Protein AF-A0A0H4T8B3-F1 (afdb_monomer)

Sequence (172 aa):
MKQKIRVRLENEVQAIQESSLKERILTRLIDAHPFEVPPAMVDHQVRYLMERNQSRLANQGAASSRSGTSVEQMREEIEPQALRQVKATLLIEKIAALEKIEISDKEIQEKVEEVARSAGEKGATIREIYRREDAREDLRSQMVFDRTLVFLLKHANVKEMAPPIDAKEKKS

Radius of gyration: 19.96 Å; Cα contacts (8 Å, |Δi|>4): 80; chains: 1; bounding box: 49×44×52 Å

Secondary structure (DSSP, 8-state):
-HHHHHHHHHHHHHHHHHHHHHHHHHHHHHHHS-----HHHHHHHHHHHHHHHHHHHHHTT---S-----HHHHHHHHHHHHHHHHHHHHHHHHHHHHTT----HHHHHHHHHHHHHHTGGGHHHHHHHTTSHHHHHHHHHHHHHHHHHHHHHHHS----------------

InterPro domains:
  IPR008880 Trigger factor, C-terminal [PF05698] (1-152)
  IPR027304 Trigger factor/SurA domain superfamily [SSF109998] (1-164)
  IPR037041 Trigger factor, C-terminal domain superfamily [G3DSA:1.10.3120.10] (1-164)

Solvent-accessible surface area (backbone atoms only — not comparable to full-atom values): 10075 Å² total; per-residue (Å²): 109,72,65,63,52,50,53,49,52,53,52,51,53,48,53,52,52,53,52,51,52,53,51,52,51,47,52,51,52,50,71,74,52,82,78,89,74,65,65,71,60,33,53,51,39,31,52,54,52,51,54,52,51,51,52,54,39,60,75,66,73,54,86,67,92,71,63,98,65,50,75,64,56,54,45,64,68,38,40,66,58,20,44,52,49,52,53,46,50,56,52,44,53,53,49,22,62,74,71,66,56,77,71,54,73,65,59,50,51,52,49,52,53,52,52,16,62,75,48,52,91,51,18,64,59,48,49,57,56,55,69,40,66,68,53,42,51,54,51,42,52,51,50,33,48,53,49,40,53,53,52,47,61,74,70,44,88,74,78,84,69,77,78,83,72,80,86,79,82,88,88,130

Organism: NCBI:txid1665182

Foldseek 3Di:
DVVVVVVVVVVVVVVVVLVVLLVVVLVVLCVVDPDDDPVVQLVVLLVVVVVVVVVVCVVVVDPPPDDPQDPVNSSVVCSVVSRSVVSSLVSLVVQCVVVVQFDDPVNLVVVLQVVLVVVPPCSVVSVVQCVDPVSSVVVRSVVSSVVSSVVCSVVDPDPDDDPPPPPPPDDD

Nearest PDB structures (foldseek):
  2nsa-assembly1_A  TM=7.396E-01  e=8.237E-05  Thermotoga maritima
  5owj-assembly1_B  TM=6.748E-01  e=4.202E-04  Escherichia coli
  3gu0-assembly1_A  TM=6.567E-01  e=1.618E-03  Thermotoga maritima
  6d6s-assembly1_B  TM=6.562E-01  e=3.981E-02  Escherichia coli K-12
  3ok8-assembly1_B  TM=1.727E-01  e=6.614E+00  Mus musculus

pLDDT: mean 83.83, std 16.8, range [35.22, 97.31]

Mean predicted aligned error: 9.19 Å

Structure (mmCIF, N/CA/C/O backbone):
data_AF-A0A0H4T8B3-F1
#
_entry.id   AF-A0A0H4T8B3-F1
#
loop_
_atom_site.group_PDB
_atom_site.id
_atom_site.type_symbol
_atom_site.label_atom_id
_atom_site.label_alt_id
_atom_site.label_comp_id
_atom_site.label_asym_id
_atom_site.label_entity_id
_atom_site.label_seq_id
_atom_site.pdbx_PDB_ins_code
_atom_site.Cartn_x
_atom_site.Cartn_y
_atom_site.Cartn_z
_atom_site.occupancy
_atom_site.B_iso_or_equiv
_atom_site.auth_seq_id
_atom_site.auth_comp_id
_atom_site.auth_asym_id
_atom_site.auth_atom_id
_atom_site.pdbx_PDB_model_num
ATOM 1 N N . MET A 1 1 ? 0.874 2.717 34.949 1.00 63.44 1 MET A N 1
ATOM 2 C CA . MET A 1 1 ? 1.950 2.760 33.925 1.00 63.44 1 MET A CA 1
ATOM 3 C C . MET A 1 1 ? 2.307 1.381 33.367 1.00 63.44 1 MET A C 1
ATOM 5 O O . MET A 1 1 ? 2.224 1.234 32.158 1.00 63.44 1 MET A O 1
ATOM 9 N N . LYS A 1 2 ? 2.605 0.359 34.190 1.00 71.19 2 LYS A N 1
ATOM 10 C CA . LYS A 1 2 ? 2.954 -1.004 33.716 1.00 71.19 2 LYS A CA 1
ATOM 11 C C . LYS A 1 2 ? 1.934 -1.632 32.747 1.00 71.19 2 LYS A C 1
ATOM 13 O O . LYS A 1 2 ? 2.329 -2.191 31.736 1.00 71.19 2 LYS A O 1
ATOM 18 N N . GLN A 1 3 ? 0.634 -1.461 32.998 1.00 79.06 3 GLN A N 1
ATOM 19 C CA . GLN A 1 3 ? -0.427 -1.975 32.118 1.00 79.06 3 GLN A CA 1
ATOM 20 C C . GLN A 1 3 ? -0.474 -1.270 30.749 1.00 79.06 3 GLN A C 1
ATOM 22 O O . GLN A 1 3 ? -0.635 -1.930 29.734 1.00 79.06 3 GLN A O 1
ATOM 27 N N . LYS A 1 4 ? -0.254 0.055 30.697 1.00 77.12 4 LYS A N 1
ATOM 28 C CA . LYS A 1 4 ? -0.184 0.809 29.428 1.00 77.12 4 LYS A CA 1
ATOM 29 C C . LYS A 1 4 ? 1.039 0.418 28.592 1.00 77.12 4 LYS A C 1
ATOM 31 O O . LYS A 1 4 ? 0.947 0.375 27.373 1.00 77.12 4 LYS A O 1
ATOM 36 N N . ILE A 1 5 ? 2.168 0.143 29.248 1.00 80.75 5 ILE A N 1
ATOM 37 C CA . ILE A 1 5 ? 3.394 -0.326 28.587 1.00 80.75 5 ILE A CA 1
ATOM 38 C C . ILE A 1 5 ? 3.175 -1.734 28.031 1.00 80.75 5 ILE A C 1
ATOM 40 O O . ILE A 1 5 ? 3.450 -1.968 26.863 1.00 80.75 5 I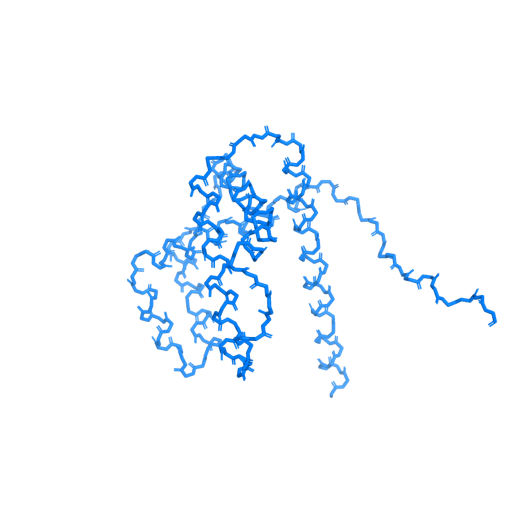LE A O 1
ATOM 44 N N . ARG A 1 6 ? 2.598 -2.637 28.831 1.00 82.00 6 ARG A N 1
ATOM 45 C CA . ARG A 1 6 ? 2.277 -4.001 28.401 1.00 82.00 6 ARG A CA 1
ATOM 46 C C . ARG A 1 6 ? 1.365 -4.028 27.171 1.00 82.00 6 ARG A C 1
ATOM 48 O O . ARG A 1 6 ? 1.721 -4.665 26.193 1.00 82.00 6 ARG A O 1
ATOM 55 N N . VAL A 1 7 ? 0.263 -3.277 27.192 1.00 85.94 7 VAL A N 1
ATOM 56 C CA . VAL A 1 7 ? -0.666 -3.197 26.049 1.00 85.94 7 VAL A CA 1
ATOM 57 C C . VAL A 1 7 ? 0.017 -2.623 24.802 1.00 85.94 7 VAL A C 1
ATOM 59 O O . VAL A 1 7 ? -0.223 -3.097 23.699 1.00 85.94 7 VAL A O 1
ATOM 62 N N . ARG A 1 8 ? 0.901 -1.626 24.952 1.00 83.00 8 ARG A N 1
ATOM 63 C CA . ARG A 1 8 ? 1.682 -1.101 23.820 1.00 83.00 8 ARG A CA 1
ATOM 64 C C . ARG A 1 8 ? 2.601 -2.159 23.210 1.00 83.00 8 ARG A C 1
ATOM 66 O O . ARG A 1 8 ? 2.576 -2.325 21.999 1.00 83.00 8 ARG A O 1
ATOM 73 N N . LEU A 1 9 ? 3.357 -2.877 24.041 1.00 79.56 9 LEU A N 1
ATOM 74 C CA . LEU A 1 9 ? 4.234 -3.958 23.584 1.00 79.56 9 LEU A CA 1
ATOM 75 C C . LEU A 1 9 ? 3.445 -5.094 22.921 1.00 79.56 9 LEU A C 1
ATOM 77 O O . LEU A 1 9 ? 3.861 -5.591 21.882 1.00 79.56 9 LEU A O 1
ATOM 81 N N . GLU A 1 10 ? 2.302 -5.486 23.485 1.00 82.25 10 GLU A N 1
ATOM 82 C CA . GLU A 1 10 ? 1.430 -6.512 22.896 1.00 82.25 10 GLU A CA 1
ATOM 83 C C . GLU A 1 10 ? 0.942 -6.091 21.497 1.00 82.25 10 GLU A C 1
ATOM 85 O O . GLU A 1 10 ? 1.048 -6.875 20.555 1.00 82.25 10 GLU A O 1
ATOM 90 N N . ASN A 1 11 ? 0.515 -4.835 21.330 1.00 84.12 11 ASN A N 1
ATOM 91 C CA . ASN A 1 11 ? 0.094 -4.301 20.031 1.00 84.12 11 ASN A CA 1
ATOM 92 C C . ASN A 1 11 ? 1.249 -4.211 19.019 1.00 84.12 11 ASN A C 1
ATOM 94 O O . ASN A 1 11 ? 1.055 -4.496 17.840 1.00 84.12 11 ASN A O 1
ATOM 98 N N . GLU A 1 12 ? 2.450 -3.819 19.456 1.00 80.25 12 GLU A N 1
ATOM 99 C CA . GLU A 1 12 ? 3.636 -3.774 18.590 1.00 80.25 12 GLU A CA 1
ATOM 100 C C . GLU A 1 12 ? 4.016 -5.172 18.095 1.00 80.25 12 GLU A C 1
ATOM 102 O O . GLU A 1 12 ? 4.244 -5.366 16.900 1.00 80.25 12 GLU A O 1
ATOM 107 N N . VAL A 1 13 ? 4.024 -6.163 18.991 1.00 82.94 13 VAL A N 1
ATOM 108 C CA . VAL A 1 13 ? 4.311 -7.557 18.634 1.00 82.94 13 VAL A CA 1
ATOM 109 C C . VAL A 1 13 ? 3.271 -8.090 17.649 1.00 82.94 13 VAL A C 1
ATOM 111 O O . VAL A 1 13 ? 3.648 -8.705 16.651 1.00 82.94 13 VAL A O 1
ATOM 114 N N . GLN A 1 14 ? 1.983 -7.819 17.876 1.00 82.06 14 GLN A N 1
ATOM 115 C CA . GLN A 1 14 ? 0.920 -8.210 16.946 1.00 82.06 14 GLN A CA 1
ATOM 116 C C . GLN A 1 14 ? 1.096 -7.562 15.569 1.00 82.06 14 GLN A C 1
ATOM 118 O O . GLN A 1 14 ? 1.062 -8.262 14.560 1.00 82.06 14 GLN A O 1
ATOM 123 N N . ALA A 1 15 ? 1.374 -6.258 15.509 1.00 82.00 15 ALA A N 1
ATOM 124 C CA . ALA A 1 15 ? 1.587 -5.560 14.243 1.00 82.00 15 ALA A CA 1
ATOM 125 C C . ALA A 1 15 ? 2.782 -6.127 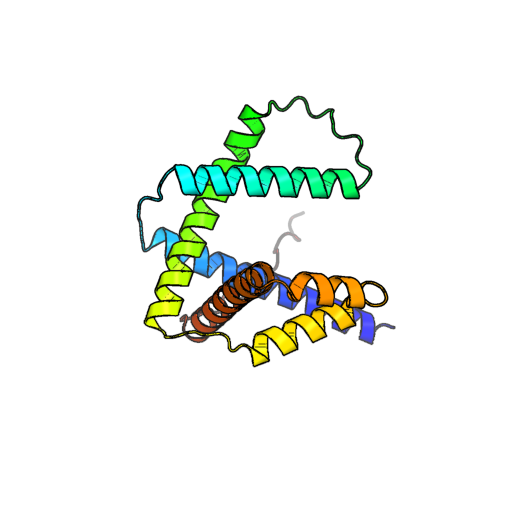13.452 1.00 82.00 15 ALA A C 1
ATOM 127 O O . ALA A 1 15 ? 2.715 -6.273 12.229 1.00 82.00 15 ALA A O 1
ATOM 128 N N . ILE A 1 16 ? 3.869 -6.490 14.143 1.00 82.00 16 ILE A N 1
ATOM 129 C CA . ILE A 1 16 ? 5.039 -7.131 13.526 1.00 82.00 16 ILE A CA 1
ATOM 130 C C . ILE A 1 16 ? 4.669 -8.509 12.968 1.00 82.00 16 ILE A C 1
ATOM 132 O O . ILE A 1 16 ? 5.031 -8.833 11.834 1.00 82.00 16 ILE A O 1
ATOM 136 N N . GLN A 1 17 ? 3.935 -9.314 13.740 1.00 83.31 17 GLN A N 1
ATOM 137 C CA . GLN A 1 17 ? 3.492 -10.642 13.313 1.00 83.31 17 GLN A CA 1
ATOM 138 C C . GLN A 1 17 ? 2.565 -10.562 12.098 1.00 83.31 17 GLN A C 1
ATOM 140 O O . GLN A 1 17 ? 2.790 -11.266 11.114 1.00 83.31 17 GLN A O 1
ATOM 145 N N . GLU A 1 18 ? 1.574 -9.671 12.121 1.00 83.75 18 GLU A N 1
ATOM 146 C CA . GLU A 1 18 ? 0.664 -9.454 10.995 1.00 83.75 18 GLU A CA 1
ATOM 147 C C . GLU A 1 18 ? 1.413 -9.013 9.737 1.00 83.75 18 GLU A C 1
ATOM 149 O O . GLU A 1 18 ? 1.182 -9.559 8.658 1.00 83.75 18 GLU A O 1
ATOM 154 N N . SER A 1 19 ? 2.343 -8.065 9.867 1.00 85.62 19 SER A N 1
ATOM 155 C CA . SER A 1 19 ? 3.175 -7.604 8.751 1.00 85.62 19 SER A CA 1
ATOM 156 C C . SER A 1 19 ? 4.010 -8.744 8.160 1.00 85.62 19 SER A C 1
ATOM 158 O O . SER A 1 19 ? 4.023 -8.950 6.945 1.00 85.62 19 SER A O 1
ATOM 160 N N . SER A 1 20 ? 4.637 -9.557 9.016 1.00 87.25 20 SER A N 1
ATOM 161 C CA . SER A 1 20 ? 5.412 -10.724 8.588 1.00 87.25 20 SER A CA 1
ATOM 162 C C . SER A 1 20 ? 4.548 -11.763 7.866 1.00 87.25 20 SER A C 1
ATOM 164 O O . SER A 1 20 ? 4.954 -12.304 6.836 1.00 87.25 20 SER A O 1
ATOM 166 N N . LEU A 1 21 ? 3.337 -12.030 8.363 1.00 86.25 21 LEU A N 1
ATOM 167 C CA . LEU A 1 21 ? 2.405 -12.959 7.725 1.00 86.25 21 LEU A CA 1
ATOM 168 C C . LEU A 1 21 ? 1.937 -12.452 6.357 1.00 86.25 21 LEU A C 1
ATOM 170 O O . LEU A 1 21 ? 1.958 -13.221 5.393 1.00 86.25 21 LEU A O 1
ATOM 174 N N . LYS A 1 22 ? 1.579 -11.165 6.250 1.00 85.81 22 LYS A N 1
ATOM 175 C CA . LYS A 1 22 ? 1.221 -10.528 4.972 1.00 85.81 22 LYS A CA 1
ATOM 176 C C . LYS A 1 22 ? 2.354 -10.665 3.960 1.00 85.81 22 LYS A C 1
ATOM 178 O O . LYS A 1 22 ? 2.127 -11.112 2.838 1.00 85.81 22 LYS A O 1
ATOM 183 N N . GLU A 1 23 ? 3.580 -10.361 4.375 1.00 88.31 23 GLU A N 1
ATOM 184 C CA . GLU A 1 23 ? 4.751 -10.446 3.504 1.00 88.31 23 GLU A CA 1
ATOM 185 C C . GLU A 1 23 ? 5.023 -11.882 3.034 1.00 88.31 23 GLU A C 1
ATOM 187 O O . GLU A 1 23 ? 5.312 -12.114 1.858 1.00 88.31 23 GLU A O 1
ATOM 192 N N . ARG A 1 24 ? 4.863 -12.874 3.920 1.00 89.38 24 ARG A N 1
ATOM 193 C CA . ARG A 1 24 ? 4.999 -14.295 3.565 1.00 89.38 24 ARG A CA 1
ATOM 194 C C . ARG A 1 24 ? 3.960 -14.735 2.539 1.00 89.38 24 ARG A C 1
ATOM 196 O O . ARG A 1 24 ? 4.313 -15.486 1.631 1.00 89.38 24 ARG A O 1
ATOM 203 N N . ILE A 1 25 ? 2.709 -14.290 2.668 1.00 88.50 25 ILE A N 1
ATOM 204 C CA . ILE A 1 25 ? 1.661 -14.590 1.683 1.00 88.50 25 ILE A CA 1
ATOM 205 C C . ILE A 1 25 ? 2.009 -13.979 0.333 1.00 88.50 25 ILE A C 1
ATOM 207 O O . ILE A 1 25 ? 1.970 -14.690 -0.668 1.00 88.50 25 ILE A O 1
ATOM 211 N N . LEU A 1 26 ? 2.408 -12.707 0.303 1.00 89.81 26 LEU A N 1
ATOM 212 C CA . LEU A 1 26 ? 2.797 -12.038 -0.938 1.00 89.81 26 LEU A CA 1
ATOM 213 C C . LEU A 1 26 ? 3.946 -12.762 -1.639 1.00 89.81 26 LEU A C 1
ATOM 215 O O . LEU A 1 26 ? 3.843 -13.050 -2.827 1.00 89.81 26 LEU A O 1
ATOM 219 N N . THR A 1 27 ? 5.001 -13.126 -0.905 1.00 90.69 27 THR A N 1
ATOM 220 C CA . THR A 1 27 ? 6.114 -13.902 -1.469 1.00 90.69 27 THR A CA 1
ATOM 221 C C . THR A 1 27 ? 5.624 -15.221 -2.060 1.00 90.69 27 THR A C 1
ATOM 223 O O . THR A 1 27 ? 5.915 -15.519 -3.211 1.00 90.69 27 THR A O 1
ATOM 226 N N . ARG A 1 28 ? 4.806 -15.983 -1.322 1.00 90.38 28 ARG A N 1
ATOM 227 C CA . ARG A 1 28 ? 4.272 -17.260 -1.817 1.00 90.38 28 ARG A CA 1
ATOM 228 C C . ARG A 1 28 ? 3.403 -17.099 -3.060 1.00 90.38 28 ARG A C 1
ATOM 230 O O . ARG A 1 28 ? 3.482 -17.942 -3.946 1.00 90.38 28 ARG A O 1
ATOM 237 N N . LEU A 1 29 ? 2.592 -16.046 -3.130 1.00 89.44 29 LEU A N 1
ATOM 238 C CA . LEU A 1 29 ? 1.758 -15.764 -4.297 1.00 89.44 29 LEU A CA 1
ATOM 239 C C . LEU A 1 29 ? 2.603 -15.426 -5.524 1.00 89.44 29 LEU A C 1
ATOM 241 O O . LEU A 1 29 ? 2.332 -15.968 -6.593 1.00 89.44 29 LEU A O 1
ATOM 245 N N . ILE A 1 30 ? 3.625 -14.583 -5.357 1.00 92.06 30 ILE A N 1
ATOM 246 C CA . ILE A 1 30 ? 4.545 -14.190 -6.432 1.00 92.06 30 ILE A CA 1
ATOM 247 C C . ILE A 1 30 ? 5.345 -15.398 -6.932 1.00 92.06 30 ILE A C 1
ATOM 249 O O . ILE A 1 30 ? 5.447 -15.598 -8.138 1.00 92.06 30 ILE A O 1
ATOM 253 N N . ASP A 1 31 ? 5.867 -16.225 -6.024 1.00 91.88 31 ASP A N 1
ATOM 254 C CA . ASP A 1 31 ? 6.659 -17.408 -6.381 1.00 91.88 31 ASP A CA 1
ATOM 255 C C . ASP A 1 31 ? 5.813 -18.477 -7.089 1.00 91.88 31 ASP A C 1
ATOM 257 O O . ASP A 1 31 ? 6.287 -19.149 -8.004 1.00 91.88 31 ASP A O 1
ATOM 261 N N . ALA A 1 32 ? 4.553 -18.645 -6.672 1.00 90.44 32 ALA A N 1
ATOM 262 C CA . ALA A 1 32 ? 3.640 -19.623 -7.260 1.00 90.44 32 ALA A CA 1
ATOM 263 C C . ALA A 1 32 ? 3.094 -19.198 -8.634 1.00 90.44 32 ALA A C 1
ATOM 265 O O . ALA A 1 32 ? 2.674 -20.055 -9.410 1.00 90.44 32 ALA A O 1
ATOM 266 N N . HIS A 1 33 ? 3.098 -17.897 -8.938 1.00 89.75 33 HIS A N 1
ATOM 267 C CA . HIS A 1 33 ? 2.552 -17.342 -10.175 1.00 89.75 33 HIS A CA 1
ATOM 268 C C . HIS A 1 33 ? 3.615 -16.492 -10.876 1.00 89.75 33 HIS A C 1
ATOM 270 O O . HIS A 1 33 ? 3.614 -15.268 -10.742 1.00 89.75 33 HIS A O 1
ATOM 276 N N . PRO A 1 34 ? 4.540 -17.106 -11.631 1.00 89.12 34 PRO A N 1
ATOM 277 C CA . PRO A 1 34 ? 5.498 -16.353 -12.421 1.00 89.12 34 PRO A CA 1
ATOM 278 C C . PRO A 1 34 ? 4.795 -15.683 -13.608 1.00 89.12 34 PRO A C 1
ATOM 280 O O . PRO A 1 34 ? 4.176 -16.341 -14.440 1.00 89.12 34 PRO A O 1
ATOM 283 N N . PHE A 1 35 ? 4.919 -14.362 -13.699 1.00 92.25 35 PHE A N 1
ATOM 284 C CA . PHE A 1 35 ? 4.512 -13.574 -14.860 1.00 92.25 35 PHE A CA 1
ATOM 285 C C . PHE A 1 35 ? 5.472 -12.405 -15.075 1.00 92.25 35 PHE A C 1
ATOM 287 O O . PHE A 1 35 ? 6.204 -11.986 -14.163 1.00 92.25 35 PHE A O 1
ATOM 294 N N . GLU A 1 36 ? 5.466 -11.898 -16.301 1.00 91.56 36 GLU A N 1
ATOM 295 C CA . GLU A 1 36 ? 6.235 -10.727 -16.696 1.00 91.56 36 GLU A CA 1
ATOM 296 C C . GLU A 1 36 ? 5.448 -9.450 -16.418 1.00 91.56 36 GLU A C 1
ATOM 298 O O . GLU A 1 36 ? 4.236 -9.378 -16.623 1.00 91.56 36 GLU A O 1
ATOM 303 N N . VAL A 1 37 ? 6.161 -8.436 -15.937 1.00 93.00 37 VAL A N 1
ATOM 304 C CA . VAL A 1 37 ? 5.608 -7.111 -15.661 1.00 93.00 37 VAL A CA 1
ATOM 305 C C . VAL A 1 37 ? 6.163 -6.144 -16.701 1.00 93.00 37 VAL A C 1
ATOM 307 O O . VAL A 1 37 ? 7.374 -6.166 -16.935 1.00 93.00 37 VAL A O 1
ATOM 310 N N . PRO A 1 38 ? 5.332 -5.272 -17.298 1.00 94.25 38 PRO A N 1
ATOM 311 C CA . PRO A 1 38 ? 5.818 -4.255 -18.220 1.00 94.25 38 PRO A CA 1
ATOM 312 C C . PRO A 1 38 ? 6.910 -3.379 -17.574 1.00 94.25 38 PRO A C 1
ATOM 314 O O . PRO A 1 38 ? 6.666 -2.827 -16.495 1.00 94.25 38 PRO A O 1
ATOM 317 N N . PRO A 1 39 ? 8.074 -3.173 -18.225 1.00 92.81 39 PRO A N 1
ATOM 318 C CA . PRO A 1 39 ? 9.173 -2.380 -17.663 1.00 92.81 39 PRO A CA 1
ATOM 319 C C . PRO A 1 39 ? 8.748 -0.972 -17.235 1.00 92.81 39 PRO A C 1
ATOM 321 O O . PRO A 1 39 ? 9.141 -0.500 -16.175 1.00 92.81 39 PRO A O 1
ATOM 324 N N . ALA A 1 40 ? 7.839 -0.347 -17.990 1.00 95.81 40 ALA A N 1
ATOM 325 C CA . ALA A 1 40 ? 7.308 0.977 -17.678 1.00 95.81 40 ALA A CA 1
ATOM 326 C C . ALA A 1 40 ? 6.621 1.058 -16.298 1.00 95.81 40 ALA A C 1
ATOM 328 O O . ALA A 1 40 ? 6.700 2.094 -15.637 1.00 95.81 40 ALA A O 1
ATOM 329 N N . MET A 1 41 ? 5.968 -0.020 -15.843 1.00 94.88 41 MET A N 1
ATOM 330 C CA . MET A 1 41 ? 5.362 -0.061 -14.506 1.00 94.88 41 MET A CA 1
ATOM 331 C C . MET A 1 41 ? 6.427 -0.167 -13.415 1.00 94.88 41 MET A C 1
ATOM 333 O O . MET A 1 41 ? 6.313 0.483 -12.377 1.00 94.88 41 MET A O 1
ATOM 337 N N . VAL A 1 42 ? 7.478 -0.955 -13.660 1.00 95.31 42 VAL A N 1
ATOM 338 C CA . VAL A 1 42 ? 8.616 -1.081 -12.742 1.00 95.31 42 VAL A CA 1
ATOM 339 C C . VAL A 1 42 ? 9.333 0.260 -12.623 1.00 95.31 42 VAL A C 1
ATOM 341 O O . VAL A 1 42 ? 9.528 0.739 -11.513 1.00 95.31 42 VAL A O 1
ATOM 344 N N . ASP A 1 43 ? 9.625 0.920 -13.744 1.00 94.12 43 ASP A N 1
ATOM 345 C CA . ASP A 1 43 ? 10.259 2.242 -13.773 1.00 94.12 43 ASP A CA 1
ATOM 346 C C . ASP A 1 43 ? 9.440 3.298 -13.028 1.00 94.12 43 ASP A C 1
ATOM 348 O O . ASP A 1 43 ? 9.987 4.107 -12.275 1.00 94.12 43 ASP A O 1
ATOM 352 N N . HIS A 1 44 ? 8.117 3.289 -13.210 1.00 94.94 44 HIS A N 1
ATOM 353 C CA . HIS A 1 44 ? 7.230 4.174 -12.466 1.00 94.94 44 HIS A CA 1
ATOM 354 C C . HIS A 1 44 ? 7.325 3.917 -10.957 1.00 94.94 44 HIS A C 1
ATOM 356 O O . HIS A 1 44 ? 7.471 4.860 -10.177 1.00 94.94 44 HIS A O 1
ATOM 362 N N . GLN A 1 45 ? 7.313 2.647 -10.548 1.00 94.81 45 GLN A N 1
ATOM 363 C CA . GLN A 1 45 ? 7.426 2.276 -9.142 1.00 94.81 45 GLN A CA 1
ATOM 364 C C . GLN A 1 45 ? 8.797 2.626 -8.551 1.00 94.81 45 GLN A C 1
ATOM 366 O O . GLN A 1 45 ? 8.873 3.083 -7.411 1.00 94.81 45 GLN A O 1
ATOM 371 N N . VAL A 1 46 ? 9.878 2.465 -9.317 1.00 94.25 46 VAL A N 1
ATOM 372 C CA . VAL A 1 46 ? 11.225 2.871 -8.902 1.00 94.25 46 VAL A CA 1
ATOM 373 C C . VAL A 1 46 ? 11.266 4.371 -8.622 1.00 94.25 46 VAL A C 1
ATOM 375 O O . VAL A 1 46 ? 11.686 4.766 -7.535 1.00 94.25 46 VAL A O 1
ATOM 378 N N . ARG A 1 47 ? 10.761 5.205 -9.544 1.00 92.75 47 ARG A N 1
ATOM 379 C CA . ARG A 1 47 ? 10.693 6.664 -9.343 1.00 92.75 47 ARG A CA 1
ATOM 380 C C . ARG A 1 47 ? 9.913 7.027 -8.082 1.00 92.75 47 ARG A C 1
ATOM 382 O O . ARG A 1 47 ? 10.418 7.776 -7.249 1.00 92.75 47 ARG A O 1
ATOM 389 N N . TYR A 1 48 ? 8.744 6.418 -7.891 1.00 91.81 48 TYR A N 1
ATOM 390 C CA . TYR A 1 48 ? 7.927 6.631 -6.697 1.00 91.81 48 TYR A CA 1
ATOM 391 C C . TYR A 1 48 ? 8.680 6.283 -5.399 1.00 91.81 48 TYR A C 1
ATOM 393 O O . TYR A 1 48 ? 8.663 7.042 -4.426 1.00 91.81 48 TYR A O 1
ATOM 401 N N . LEU A 1 49 ? 9.378 5.144 -5.364 1.00 90.56 49 LEU A N 1
ATOM 402 C CA . LEU A 1 49 ? 10.148 4.725 -4.190 1.00 90.56 49 LEU A CA 1
ATOM 403 C C . LEU A 1 49 ? 11.345 5.645 -3.916 1.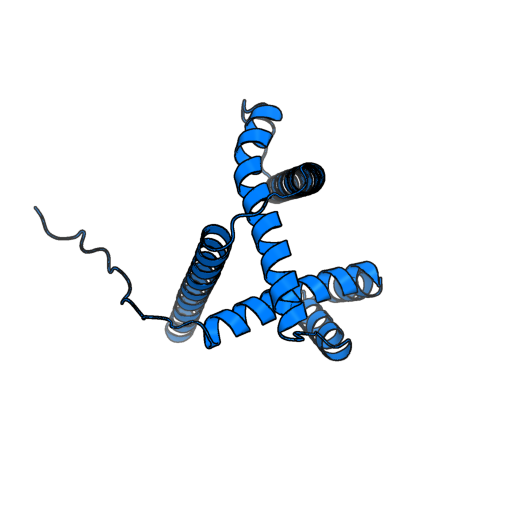00 90.56 49 LEU A C 1
ATOM 405 O O . LEU A 1 49 ? 11.620 5.942 -2.749 1.00 90.56 49 LEU A O 1
ATOM 409 N N . MET A 1 50 ? 12.014 6.132 -4.962 1.00 88.44 50 MET A N 1
ATOM 410 C CA . MET A 1 50 ? 13.103 7.104 -4.848 1.00 88.44 50 MET A CA 1
ATOM 411 C C . MET A 1 50 ? 12.614 8.433 -4.258 1.00 88.44 50 MET A C 1
ATOM 413 O O . MET A 1 50 ? 13.176 8.906 -3.268 1.00 88.44 50 MET A O 1
ATOM 417 N N . GLU A 1 51 ? 11.524 8.995 -4.787 1.00 88.75 51 GLU A N 1
ATOM 418 C CA . GLU A 1 51 ? 10.912 10.235 -4.284 1.00 88.75 51 GLU A CA 1
ATOM 419 C C . GLU A 1 51 ? 10.465 10.099 -2.823 1.00 88.75 51 GLU A C 1
ATOM 421 O O . GLU A 1 51 ? 10.689 10.987 -1.988 1.00 88.75 51 GLU A O 1
ATOM 426 N N . ARG A 1 52 ? 9.879 8.948 -2.471 1.00 86.25 52 ARG A N 1
ATOM 427 C CA . ARG A 1 52 ? 9.473 8.649 -1.095 1.00 86.25 52 ARG A CA 1
ATOM 428 C C . ARG A 1 52 ? 10.673 8.579 -0.152 1.00 86.25 52 ARG A C 1
ATOM 430 O O . ARG A 1 52 ? 10.597 9.092 0.967 1.00 86.25 52 ARG A O 1
ATOM 437 N N . ASN A 1 53 ? 11.767 7.951 -0.577 1.00 83.25 53 ASN A N 1
ATOM 438 C CA . ASN A 1 53 ? 12.995 7.878 0.212 1.00 83.25 53 ASN A CA 1
ATOM 439 C C . ASN A 1 53 ? 13.607 9.270 0.408 1.00 83.25 53 ASN A C 1
ATOM 441 O O . ASN A 1 53 ? 13.936 9.634 1.538 1.00 83.25 53 ASN A O 1
ATOM 445 N N . GLN A 1 54 ? 13.660 10.086 -0.645 1.00 81.94 54 GLN A N 1
ATOM 446 C CA . GLN A 1 54 ? 14.152 11.462 -0.572 1.00 81.94 54 GLN A CA 1
ATOM 447 C C . GLN A 1 54 ? 13.311 12.320 0.38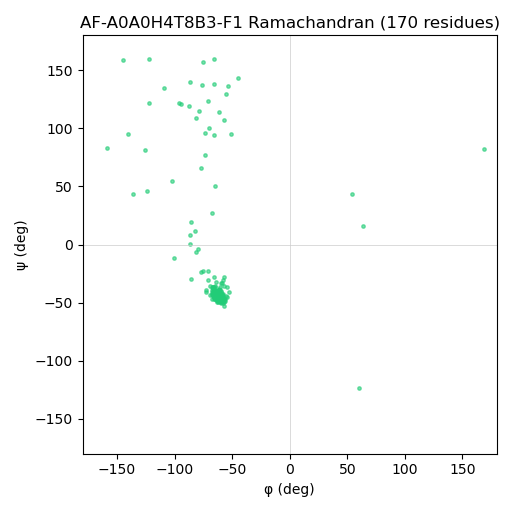4 1.00 81.94 54 GLN A C 1
ATOM 449 O O . GLN A 1 54 ? 13.855 13.017 1.242 1.00 81.94 54 GLN A O 1
ATOM 454 N N . SER A 1 55 ? 11.984 12.201 0.310 1.00 82.56 55 SER A N 1
ATOM 455 C CA . SER A 1 55 ? 11.057 12.916 1.197 1.00 82.56 55 SER A CA 1
ATOM 456 C C . SER A 1 55 ? 11.250 12.532 2.668 1.00 82.56 55 SER A C 1
ATOM 458 O O . SER A 1 55 ? 11.230 13.382 3.559 1.00 82.56 55 SER A O 1
ATOM 460 N N . ARG A 1 56 ? 11.483 11.243 2.950 1.00 80.25 56 ARG A N 1
ATOM 461 C CA . ARG A 1 56 ? 11.771 10.756 4.310 1.00 80.25 56 ARG A CA 1
ATOM 462 C C . ARG A 1 56 ? 13.095 11.280 4.858 1.00 80.25 56 ARG A C 1
ATOM 464 O O . ARG A 1 56 ? 13.167 11.547 6.056 1.00 80.25 56 ARG A O 1
ATOM 471 N N . LEU A 1 57 ? 14.121 11.403 4.018 1.00 77.56 57 LEU A N 1
ATOM 472 C CA . LEU A 1 57 ? 15.424 11.947 4.409 1.00 77.56 57 LEU A CA 1
ATOM 473 C C . LEU A 1 57 ? 15.334 13.448 4.707 1.00 77.56 57 LEU A C 1
ATOM 475 O O . LEU A 1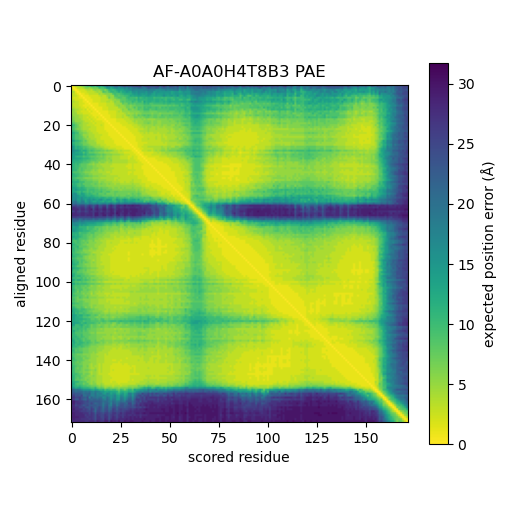 57 ? 15.840 13.892 5.737 1.00 77.56 57 LEU A O 1
ATOM 479 N N . ALA A 1 58 ? 14.616 14.202 3.867 1.00 76.62 58 ALA A N 1
ATOM 480 C CA . ALA A 1 58 ? 14.376 15.630 4.075 1.00 76.62 58 ALA A CA 1
ATOM 481 C C . ALA A 1 58 ? 13.674 15.908 5.418 1.00 76.62 58 ALA A C 1
ATOM 483 O O . ALA A 1 58 ? 14.079 16.796 6.167 1.00 76.62 58 ALA A O 1
ATOM 484 N N . ASN A 1 59 ? 12.674 15.094 5.771 1.00 74.56 59 ASN A N 1
ATOM 485 C CA . ASN A 1 59 ? 11.913 15.246 7.015 1.00 74.56 59 ASN A CA 1
ATOM 486 C C . ASN A 1 59 ? 12.698 14.882 8.287 1.00 74.56 59 ASN A C 1
ATOM 488 O O . ASN A 1 59 ? 12.343 15.338 9.370 1.00 74.56 59 ASN A O 1
ATOM 492 N N . GLN A 1 60 ? 13.752 14.069 8.183 1.00 74.12 60 GLN A N 1
ATOM 493 C CA . GLN A 1 60 ? 14.595 13.679 9.322 1.00 74.12 60 GLN A CA 1
ATOM 494 C C . GLN A 1 60 ? 15.725 14.682 9.601 1.00 74.12 60 GLN A C 1
ATOM 496 O O . GLN A 1 60 ? 16.601 14.407 10.418 1.00 74.12 60 GLN A O 1
ATOM 501 N N . GLY A 1 61 ? 15.731 15.837 8.921 1.00 65.50 61 GLY A N 1
ATOM 502 C CA . GLY A 1 61 ? 16.785 16.845 9.065 1.00 65.50 61 GLY A CA 1
ATOM 503 C C . GLY A 1 61 ? 18.159 16.345 8.610 1.00 65.50 61 GLY A C 1
ATOM 504 O O . GLY A 1 61 ? 19.181 16.935 8.957 1.00 6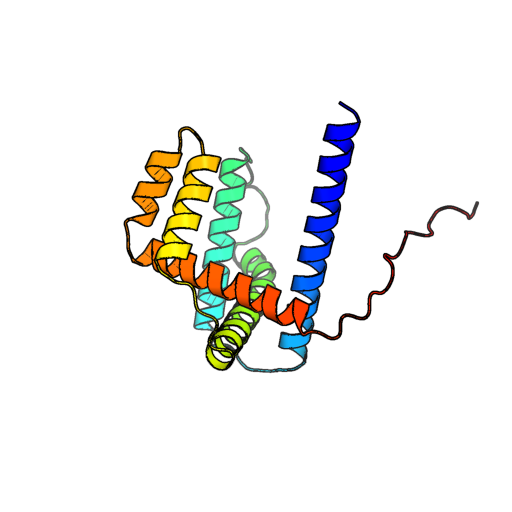5.50 61 GLY A O 1
ATOM 505 N N . ALA A 1 62 ? 18.204 15.242 7.857 1.00 60.22 62 ALA A N 1
ATOM 506 C CA . ALA A 1 62 ? 19.449 14.619 7.462 1.00 60.22 62 ALA A CA 1
ATOM 507 C C . ALA A 1 62 ? 20.075 15.384 6.292 1.00 60.22 62 ALA A C 1
ATOM 509 O O . ALA A 1 62 ? 19.586 15.360 5.163 1.00 60.22 62 ALA A O 1
ATOM 510 N N . ALA A 1 63 ? 21.232 15.980 6.572 1.00 52.84 63 ALA A N 1
ATOM 511 C CA . ALA A 1 63 ? 22.241 16.436 5.624 1.00 52.84 63 ALA A CA 1
ATOM 512 C C . ALA A 1 63 ? 22.878 15.265 4.840 1.00 52.84 63 ALA A C 1
ATOM 514 O O . ALA A 1 63 ? 24.099 15.146 4.764 1.00 52.84 63 ALA A O 1
ATOM 515 N N . SER A 1 64 ? 22.065 14.384 4.256 1.00 51.09 64 SER A N 1
ATOM 516 C CA . SER A 1 64 ? 22.533 13.264 3.439 1.00 51.09 64 SER A CA 1
ATOM 517 C C . SER A 1 64 ? 22.360 13.564 1.951 1.00 51.09 64 SER A C 1
ATOM 519 O O . SER A 1 64 ? 21.773 12.802 1.196 1.00 51.09 64 SER A O 1
ATOM 521 N N . SER A 1 65 ? 22.915 14.694 1.514 1.00 48.78 65 SER A N 1
ATOM 522 C CA . SER A 1 65 ? 23.355 14.855 0.123 1.00 48.78 65 SER A CA 1
ATOM 523 C C . SER A 1 65 ? 24.785 14.310 -0.064 1.00 48.78 65 SER A C 1
ATOM 525 O O . SER A 1 65 ? 25.490 14.726 -0.979 1.00 48.78 65 SER A O 1
ATOM 527 N N . ARG A 1 66 ? 25.266 13.455 0.855 1.00 51.59 66 ARG A N 1
ATOM 528 C CA . ARG A 1 66 ? 26.653 12.959 0.912 1.00 51.59 66 ARG A CA 1
ATOM 529 C C . ARG A 1 66 ? 26.743 11.457 1.197 1.00 51.59 66 ARG A C 1
ATOM 531 O O . ARG A 1 66 ? 27.582 11.025 1.979 1.00 51.59 66 ARG A O 1
ATOM 538 N N . SER A 1 67 ? 25.904 10.655 0.554 1.00 54.28 67 SER A N 1
ATOM 539 C CA . SER A 1 67 ? 26.265 9.258 0.299 1.00 54.28 67 SER A CA 1
ATOM 540 C C . SER A 1 67 ? 26.829 9.222 -1.111 1.00 54.28 67 SER A C 1
ATOM 542 O O . SER A 1 67 ? 26.139 9.647 -2.029 1.00 54.28 67 SER A O 1
ATOM 544 N N . GLY A 1 68 ? 28.068 8.772 -1.304 1.00 55.16 68 GLY A N 1
ATOM 545 C CA . GLY A 1 68 ? 28.712 8.648 -2.622 1.00 55.16 68 GLY A CA 1
ATOM 546 C C . GLY A 1 68 ? 28.093 7.581 -3.535 1.00 55.16 68 GLY A C 1
ATOM 547 O O . GLY A 1 68 ? 28.799 7.011 -4.358 1.00 55.16 68 GLY A O 1
ATOM 548 N N . THR A 1 69 ? 26.808 7.285 -3.354 1.00 62.78 69 THR A N 1
ATOM 549 C CA . THR A 1 69 ? 26.028 6.334 -4.138 1.00 62.78 69 THR A CA 1
ATOM 550 C C . THR A 1 69 ? 25.461 7.092 -5.329 1.00 62.78 69 THR A C 1
ATOM 552 O O . THR A 1 69 ? 24.748 8.082 -5.140 1.00 62.78 69 THR A O 1
ATOM 555 N N . SER A 1 70 ? 25.806 6.687 -6.550 1.00 77.62 70 SER A N 1
ATOM 556 C CA . SER A 1 70 ? 25.249 7.344 -7.734 1.00 77.62 70 SER A CA 1
ATOM 557 C C . SER A 1 70 ? 23.737 7.092 -7.826 1.00 77.62 70 SER A C 1
ATOM 559 O O . SER A 1 70 ? 23.204 6.154 -7.225 1.00 77.62 70 SER A O 1
ATOM 561 N N . VAL A 1 71 ? 23.026 7.937 -8.574 1.00 77.56 71 VAL A N 1
ATOM 562 C CA . VAL A 1 71 ? 21.581 7.772 -8.809 1.00 77.56 71 VAL A CA 1
ATOM 563 C C . VAL A 1 71 ? 21.291 6.399 -9.425 1.00 77.56 71 VAL A C 1
ATOM 565 O O . VAL A 1 71 ? 20.298 5.760 -9.090 1.00 77.56 71 VAL A O 1
ATOM 568 N N . GLU A 1 72 ? 22.195 5.922 -10.273 1.00 81.88 72 GLU A N 1
ATOM 569 C CA . GLU A 1 72 ? 22.156 4.619 -10.929 1.00 81.88 72 GLU A CA 1
ATOM 570 C C . GLU A 1 72 ? 22.291 3.473 -9.922 1.00 81.88 72 GLU A C 1
ATOM 572 O O . GLU A 1 72 ? 21.484 2.551 -9.951 1.00 81.88 72 GLU A O 1
ATOM 577 N N . GLN A 1 73 ? 23.225 3.561 -8.972 1.00 84.50 73 GLN A N 1
ATOM 578 C CA . GLN A 1 73 ? 23.363 2.555 -7.911 1.00 84.50 73 GLN A CA 1
ATOM 579 C C . GLN A 1 73 ? 22.110 2.492 -7.028 1.00 84.50 73 GLN A C 1
ATOM 581 O O . GLN A 1 73 ? 21.614 1.414 -6.716 1.00 84.50 73 GLN A O 1
ATOM 586 N N . MET A 1 74 ? 21.535 3.647 -6.683 1.00 82.25 74 MET A N 1
ATOM 587 C CA . MET A 1 74 ? 20.280 3.692 -5.929 1.00 82.25 74 MET A CA 1
ATOM 588 C C . MET A 1 74 ? 19.108 3.103 -6.728 1.00 82.25 74 MET A C 1
ATOM 590 O O . MET A 1 74 ? 18.230 2.453 -6.159 1.00 82.25 74 MET A O 1
ATOM 594 N N . ARG A 1 75 ? 19.091 3.309 -8.051 1.00 86.50 75 ARG A N 1
ATOM 595 C CA . ARG A 1 75 ? 18.107 2.701 -8.953 1.00 86.50 75 ARG A CA 1
ATOM 596 C C . ARG A 1 75 ? 18.230 1.176 -8.932 1.00 86.50 75 ARG A C 1
ATOM 598 O O . ARG A 1 75 ? 17.220 0.511 -8.728 1.00 86.50 75 ARG A O 1
ATOM 605 N N . GLU A 1 76 ? 19.440 0.642 -9.084 1.00 89.44 76 GLU A N 1
ATOM 606 C CA . GLU A 1 76 ? 19.718 -0.802 -9.061 1.00 89.44 76 GLU A CA 1
ATOM 607 C C . GLU A 1 76 ? 19.322 -1.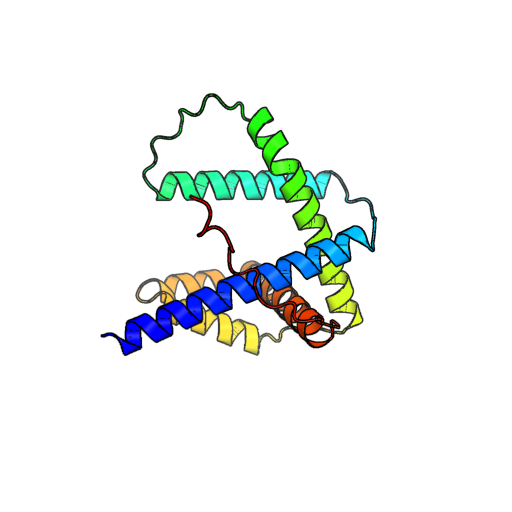459 -7.730 1.00 89.44 76 GLU A C 1
ATOM 609 O O . GLU A 1 76 ? 18.788 -2.566 -7.721 1.00 89.44 76 GLU A O 1
ATOM 614 N N . GLU A 1 77 ? 19.511 -0.769 -6.602 1.00 89.44 77 GLU A N 1
ATOM 615 C CA . GLU A 1 77 ? 19.092 -1.257 -5.281 1.00 89.44 77 GLU A CA 1
ATOM 616 C C . GLU A 1 77 ? 17.561 -1.300 -5.116 1.00 89.44 77 GLU A C 1
ATOM 618 O O . GLU A 1 77 ? 17.021 -2.199 -4.465 1.00 89.44 77 GLU A O 1
ATOM 623 N N . ILE A 1 78 ? 16.844 -0.335 -5.701 1.00 91.88 78 ILE A N 1
ATOM 624 C CA . ILE A 1 78 ? 15.385 -0.195 -5.566 1.00 91.88 78 ILE A CA 1
ATOM 625 C C . ILE A 1 78 ? 14.631 -1.055 -6.587 1.00 91.88 78 ILE A C 1
ATOM 627 O O . ILE A 1 78 ? 13.517 -1.505 -6.307 1.00 91.88 78 ILE A O 1
ATOM 631 N N . GLU A 1 79 ? 15.209 -1.304 -7.758 1.00 93.38 79 GLU A N 1
ATOM 632 C CA . GLU A 1 79 ? 14.556 -1.999 -8.871 1.00 93.38 79 GLU A CA 1
ATOM 633 C C . GLU A 1 79 ? 13.985 -3.384 -8.496 1.00 93.38 79 GLU A C 1
ATOM 635 O O . GLU A 1 79 ? 12.805 -3.623 -8.778 1.00 93.38 79 GLU A O 1
ATOM 640 N N . PRO A 1 80 ? 14.695 -4.269 -7.763 1.00 93.69 80 PRO A N 1
ATOM 641 C CA . PRO A 1 80 ? 14.133 -5.546 -7.318 1.00 93.69 80 PRO A CA 1
ATOM 642 C C . PRO A 1 80 ? 12.923 -5.378 -6.389 1.00 93.69 80 PRO A C 1
ATOM 644 O O . PRO A 1 80 ? 11.938 -6.116 -6.488 1.00 93.69 80 PRO A O 1
ATOM 647 N N . GLN A 1 81 ? 12.971 -4.385 -5.494 1.00 92.81 81 GLN A N 1
ATOM 648 C CA . GLN A 1 81 ? 11.862 -4.073 -4.594 1.00 92.81 81 GLN A CA 1
ATOM 649 C C . GLN A 1 81 ? 10.658 -3.533 -5.373 1.00 92.81 81 GLN A C 1
ATOM 651 O O . GLN A 1 81 ? 9.524 -3.935 -5.101 1.00 92.81 81 GLN A O 1
ATOM 656 N N . ALA A 1 82 ? 10.895 -2.646 -6.338 1.00 94.62 82 ALA A N 1
ATOM 657 C CA . ALA A 1 82 ? 9.866 -2.082 -7.199 1.00 94.62 82 ALA A CA 1
ATOM 658 C C . ALA A 1 82 ? 9.182 -3.172 -8.030 1.00 94.62 82 ALA A C 1
ATOM 660 O O . ALA A 1 82 ? 7.957 -3.280 -8.006 1.00 94.62 82 ALA A O 1
ATOM 661 N N . LEU A 1 83 ? 9.962 -4.044 -8.676 1.00 94.81 83 LEU A N 1
ATOM 662 C CA . LEU A 1 83 ? 9.446 -5.187 -9.427 1.00 94.81 83 LEU A CA 1
ATOM 663 C C . LEU A 1 83 ? 8.563 -6.076 -8.546 1.00 94.81 83 LEU A C 1
ATOM 665 O O . LEU A 1 83 ? 7.453 -6.439 -8.942 1.00 94.81 83 LEU A O 1
ATOM 669 N N . ARG A 1 84 ? 9.026 -6.401 -7.332 1.00 93.62 84 ARG A N 1
ATOM 670 C CA . ARG A 1 84 ? 8.249 -7.204 -6.381 1.00 93.62 84 ARG A CA 1
ATOM 671 C C . ARG A 1 84 ? 6.937 -6.519 -5.995 1.00 93.62 84 ARG A C 1
ATOM 673 O O . ARG A 1 84 ? 5.908 -7.186 -5.959 1.00 93.62 84 ARG A O 1
ATOM 680 N N . GLN A 1 85 ? 6.957 -5.213 -5.726 1.00 92.75 85 GLN A N 1
ATOM 681 C CA . GLN A 1 85 ? 5.751 -4.455 -5.375 1.00 92.75 85 GLN A CA 1
ATOM 682 C C . GLN A 1 85 ? 4.744 -4.424 -6.522 1.00 92.75 85 GLN A C 1
ATOM 684 O O . GLN A 1 85 ? 3.573 -4.697 -6.284 1.00 92.75 85 GLN A O 1
ATOM 689 N N . VAL A 1 86 ? 5.187 -4.190 -7.760 1.00 95.25 86 VAL A N 1
ATOM 690 C CA . VAL A 1 86 ? 4.280 -4.206 -8.916 1.00 95.25 86 VAL A CA 1
ATOM 691 C C . VAL A 1 86 ? 3.669 -5.594 -9.111 1.00 95.25 86 VAL A C 1
ATOM 693 O O . VAL A 1 86 ? 2.461 -5.705 -9.311 1.00 95.25 86 VAL A O 1
ATOM 696 N N . LYS A 1 87 ? 4.465 -6.666 -8.981 1.00 95.19 87 LYS A N 1
ATOM 697 C CA . LYS A 1 87 ? 3.929 -8.035 -9.034 1.00 95.19 87 LYS A CA 1
ATOM 698 C C . LYS A 1 87 ? 2.882 -8.284 -7.950 1.00 95.19 87 LYS A C 1
ATOM 700 O O . LYS A 1 87 ? 1.836 -8.864 -8.231 1.00 95.19 87 LYS A O 1
ATOM 705 N N . ALA A 1 88 ? 3.158 -7.843 -6.724 1.00 93.06 88 ALA A N 1
ATOM 706 C CA . ALA A 1 88 ? 2.243 -7.990 -5.600 1.00 93.06 88 ALA A CA 1
ATOM 707 C C . ALA A 1 88 ? 0.914 -7.271 -5.870 1.00 93.06 88 ALA A C 1
ATOM 709 O O . ALA A 1 88 ? -0.143 -7.880 -5.732 1.00 93.06 88 ALA A O 1
ATOM 710 N N . THR A 1 89 ? 0.973 -6.009 -6.299 1.00 93.19 89 THR A N 1
ATOM 711 C CA . THR A 1 89 ? -0.205 -5.198 -6.625 1.00 93.19 89 THR A CA 1
ATOM 712 C C . THR A 1 89 ? -1.060 -5.866 -7.694 1.00 93.19 89 THR A C 1
ATOM 714 O O . THR A 1 89 ? -2.230 -6.132 -7.439 1.00 93.19 89 THR A O 1
ATOM 717 N N . LEU A 1 90 ? -0.471 -6.252 -8.829 1.00 94.25 90 LEU A N 1
ATOM 718 C CA . LEU A 1 90 ? -1.210 -6.871 -9.935 1.00 94.25 90 LEU A CA 1
ATOM 719 C C . LEU A 1 90 ? -1.882 -8.195 -9.539 1.00 94.25 90 LEU A C 1
ATOM 721 O O . LEU A 1 90 ? -3.021 -8.461 -9.927 1.00 94.25 90 LEU A O 1
ATOM 725 N N . LEU A 1 91 ? -1.199 -9.032 -8.749 1.00 93.88 91 LEU A N 1
ATOM 726 C CA . LEU A 1 91 ? -1.786 -10.278 -8.250 1.00 93.88 91 LEU A CA 1
ATOM 727 C C . LEU A 1 91 ? -2.951 -10.011 -7.300 1.00 93.88 91 LEU A C 1
ATOM 729 O O . LEU A 1 91 ? -4.004 -10.632 -7.430 1.00 93.88 91 LEU A O 1
ATOM 733 N N . ILE A 1 92 ? -2.768 -9.098 -6.347 1.00 94.06 92 ILE A N 1
ATOM 734 C CA . ILE A 1 92 ? -3.793 -8.786 -5.352 1.00 94.06 92 ILE A CA 1
ATOM 735 C C . ILE A 1 92 ? -5.006 -8.126 -6.005 1.00 94.06 92 ILE A C 1
ATOM 737 O O . ILE A 1 92 ? -6.124 -8.521 -5.693 1.00 94.06 92 ILE A O 1
ATOM 741 N N . GLU A 1 93 ? -4.818 -7.210 -6.953 1.00 93.12 93 GLU A N 1
ATOM 742 C CA . GLU A 1 93 ? -5.910 -6.625 -7.741 1.00 93.12 93 GLU A CA 1
ATOM 743 C C . GLU A 1 93 ? -6.691 -7.697 -8.503 1.00 93.12 93 GLU A C 1
ATOM 745 O O . GLU A 1 93 ? -7.924 -7.709 -8.492 1.00 93.12 93 GLU A O 1
ATOM 750 N N . LYS A 1 94 ? -5.987 -8.655 -9.122 1.00 93.88 94 LYS A N 1
ATOM 751 C CA . LYS A 1 94 ? -6.643 -9.752 -9.834 1.00 93.88 94 LYS A CA 1
ATOM 752 C C . LYS A 1 94 ? -7.464 -10.634 -8.894 1.00 93.88 94 LYS A C 1
ATOM 754 O O . LYS A 1 94 ? -8.580 -11.012 -9.249 1.00 93.88 94 LYS A O 1
ATOM 759 N N . ILE A 1 95 ? -6.929 -10.956 -7.716 1.00 93.12 95 ILE A N 1
ATOM 760 C CA . ILE A 1 95 ? -7.635 -11.732 -6.689 1.00 93.12 95 ILE A CA 1
ATOM 761 C C . ILE A 1 95 ? -8.847 -10.951 -6.177 1.00 93.12 95 ILE A C 1
ATOM 763 O O . ILE A 1 95 ? -9.940 -11.506 -6.124 1.00 93.12 95 ILE A O 1
ATOM 767 N N . ALA A 1 96 ? -8.683 -9.664 -5.868 1.00 94.88 96 ALA A N 1
ATOM 768 C CA . ALA A 1 96 ? -9.766 -8.799 -5.417 1.00 94.88 96 ALA A CA 1
ATOM 769 C C . ALA A 1 96 ? -10.930 -8.792 -6.416 1.00 94.88 96 ALA A C 1
ATOM 771 O O . ALA A 1 96 ? -12.081 -8.949 -6.018 1.00 94.88 96 ALA A O 1
ATOM 772 N N . ALA A 1 97 ? -10.632 -8.698 -7.716 1.00 94.50 97 ALA A N 1
ATOM 773 C CA . ALA A 1 97 ? -11.642 -8.744 -8.769 1.00 94.50 97 ALA A CA 1
ATOM 774 C C . ALA A 1 97 ? -12.357 -10.106 -8.863 1.00 94.50 97 ALA A C 1
ATOM 776 O O . ALA A 1 97 ? -13.570 -10.151 -9.060 1.00 94.50 97 ALA A O 1
ATOM 777 N N . LEU A 1 98 ? -11.629 -11.221 -8.723 1.00 93.75 98 LEU A N 1
ATOM 778 C CA . LEU A 1 98 ? -12.211 -12.571 -8.760 1.00 93.75 98 LEU A CA 1
ATOM 779 C C . LEU A 1 98 ? -13.122 -12.838 -7.555 1.00 93.75 98 LEU A C 1
ATOM 781 O O . LEU A 1 98 ? -14.207 -13.396 -7.712 1.00 93.75 98 LEU 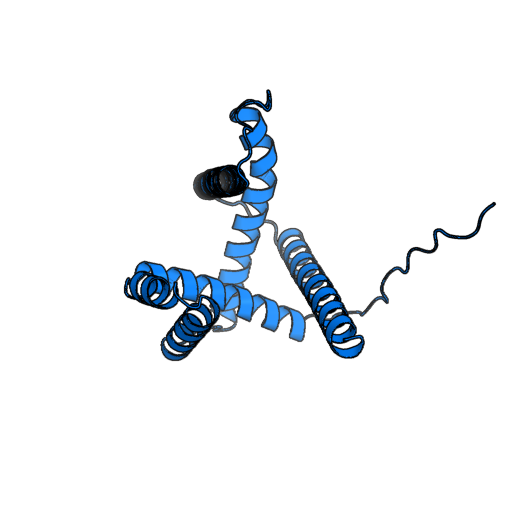A O 1
ATOM 785 N N . GLU A 1 99 ? -12.697 -12.386 -6.378 1.00 93.69 99 GLU A N 1
ATOM 786 C CA . GLU A 1 99 ? -13.410 -12.548 -5.108 1.00 93.69 99 GLU A CA 1
ATOM 787 C C . GLU A 1 99 ? -14.439 -11.432 -4.852 1.00 93.69 99 GLU A C 1
ATOM 789 O O . GLU A 1 99 ? -15.125 -11.442 -3.831 1.00 93.69 99 GLU A O 1
ATOM 794 N N . LYS A 1 100 ? -14.569 -10.473 -5.783 1.00 95.31 100 LYS A N 1
ATOM 795 C CA . LYS A 1 100 ? -15.482 -9.317 -5.701 1.00 95.31 100 LYS A CA 1
ATOM 796 C C . LYS A 1 100 ? -15.298 -8.514 -4.410 1.00 95.31 100 LYS A C 1
ATOM 798 O O . LYS A 1 100 ? -16.256 -8.126 -3.740 1.00 95.31 100 LYS A O 1
ATOM 803 N N . ILE A 1 101 ? -14.040 -8.297 -4.043 1.00 95.06 101 ILE A N 1
ATOM 804 C CA . ILE A 1 101 ? -13.661 -7.504 -2.881 1.00 95.06 101 ILE A CA 1
ATOM 805 C C . ILE A 1 101 ? -13.704 -6.033 -3.271 1.00 95.06 101 ILE A C 1
ATOM 807 O O . ILE A 1 101 ? -12.841 -5.535 -3.988 1.00 95.06 101 ILE A O 1
ATOM 811 N N . GLU A 1 102 ? -14.700 -5.336 -2.744 1.00 94.38 102 GLU A N 1
ATOM 812 C CA . GLU A 1 102 ? -14.931 -3.922 -3.012 1.00 94.38 102 GLU A CA 1
ATOM 813 C C . GLU A 1 102 ? -14.934 -3.113 -1.710 1.00 94.38 102 GLU A C 1
ATOM 815 O O . GLU A 1 102 ? -15.102 -3.648 -0.605 1.00 94.38 102 GLU A O 1
ATOM 820 N N . ILE A 1 103 ? -14.718 -1.806 -1.851 1.00 96.69 103 ILE A N 1
ATOM 821 C CA . ILE A 1 103 ? -14.800 -0.821 -0.774 1.00 96.69 103 ILE A CA 1
ATOM 822 C C . ILE A 1 103 ? -15.836 0.217 -1.185 1.00 96.69 103 ILE A C 1
ATOM 824 O O . ILE A 1 103 ? -15.703 0.869 -2.221 1.00 96.69 103 ILE A O 1
ATOM 828 N N . SER A 1 104 ? -16.860 0.378 -0.356 1.00 97.12 104 SER A N 1
ATOM 829 C CA . SER A 1 104 ? -17.925 1.346 -0.594 1.00 97.12 104 SER A CA 1
ATOM 830 C C . SER A 1 104 ? -17.478 2.781 -0.304 1.00 97.12 104 SER A C 1
ATOM 832 O O . SER A 1 104 ? -16.599 3.031 0.522 1.00 97.12 104 SER A O 1
ATOM 834 N N . ASP A 1 105 ? -18.160 3.756 -0.906 1.00 95.12 105 ASP A N 1
ATOM 835 C CA . ASP A 1 105 ? -17.920 5.183 -0.638 1.00 95.12 105 ASP A CA 1
ATOM 836 C C . ASP A 1 105 ? -18.103 5.554 0.831 1.00 95.12 105 ASP A C 1
ATOM 838 O O . ASP A 1 105 ? -17.441 6.459 1.345 1.00 95.12 105 ASP A O 1
ATOM 842 N N . LYS A 1 106 ? -19.002 4.841 1.515 1.00 97.00 106 LYS A N 1
ATOM 843 C CA . LYS A 1 106 ? -19.236 5.011 2.944 1.00 97.00 106 LYS A CA 1
ATOM 844 C C . LYS A 1 106 ? -18.002 4.604 3.748 1.00 97.00 106 LYS A C 1
ATOM 846 O O . LYS A 1 106 ? -17.577 5.361 4.613 1.00 97.00 106 LYS A O 1
ATOM 851 N N . GLU A 1 107 ? -17.405 3.457 3.436 1.00 97.25 107 GLU A N 1
ATOM 852 C CA . GLU A 1 107 ? -16.183 2.982 4.097 1.00 97.25 107 GLU A CA 1
ATOM 853 C C . GLU A 1 107 ? -14.993 3.907 3.822 1.00 97.25 107 GLU A C 1
ATOM 855 O O . GLU A 1 107 ? -14.203 4.175 4.726 1.00 97.25 107 GLU A O 1
ATOM 860 N N . ILE A 1 108 ? -14.899 4.460 2.607 1.00 97.31 108 ILE A N 1
ATOM 861 C CA . ILE A 1 108 ? -13.913 5.500 2.284 1.00 97.31 108 ILE A CA 1
ATOM 862 C C . ILE A 1 108 ? -14.120 6.721 3.169 1.00 97.31 108 ILE A C 1
ATOM 864 O O . ILE A 1 108 ? -13.177 7.192 3.803 1.00 97.31 108 ILE A O 1
ATOM 868 N N . GLN A 1 109 ? -15.354 7.218 3.258 1.00 96.44 109 GLN A N 1
ATOM 869 C CA . GLN A 1 109 ? -15.655 8.384 4.078 1.00 96.44 109 GLN A CA 1
ATOM 870 C C . GLN A 1 109 ? -15.333 8.133 5.556 1.00 96.44 109 GLN A C 1
ATOM 872 O O . GLN A 1 109 ? -14.722 8.981 6.204 1.00 96.44 109 GLN A O 1
ATOM 877 N N . GLU A 1 110 ? -15.691 6.963 6.085 1.00 97.31 110 GLU A N 1
ATOM 878 C CA . GLU A 1 110 ? -15.359 6.553 7.452 1.00 97.31 110 GLU A CA 1
ATOM 879 C C . GLU A 1 110 ? -13.843 6.526 7.678 1.00 97.31 110 GLU A C 1
ATOM 881 O O . GLU A 1 110 ? -13.366 7.040 8.695 1.00 97.31 110 GLU A O 1
ATOM 886 N N . LYS A 1 111 ? -13.071 6.010 6.712 1.00 96.94 111 LYS A N 1
ATOM 887 C CA . LYS A 1 111 ? -11.611 5.973 6.807 1.00 96.94 111 LYS A CA 1
ATOM 888 C C . LYS A 1 111 ? -10.988 7.366 6.767 1.00 96.94 111 LYS A C 1
ATOM 890 O O . LYS A 1 111 ? -10.103 7.661 7.569 1.00 96.94 111 LYS A O 1
ATOM 895 N N . VAL A 1 112 ? -11.463 8.245 5.888 1.00 96.25 112 VAL A N 1
ATOM 896 C CA . VAL A 1 112 ? -11.015 9.647 5.824 1.00 96.25 112 VAL A CA 1
ATOM 897 C C . VAL A 1 112 ? -11.263 10.351 7.158 1.00 96.25 112 VAL A C 1
ATOM 899 O O . VAL A 1 112 ? -10.376 11.026 7.679 1.00 96.25 112 VAL A O 1
ATOM 902 N N . GLU A 1 113 ? -12.440 10.151 7.750 1.00 96.75 113 GLU A N 1
ATOM 903 C CA . GLU A 1 113 ? -12.802 10.714 9.052 1.00 96.75 113 GLU A CA 1
ATOM 904 C C . GLU A 1 113 ? -11.942 10.162 10.199 1.00 96.75 113 GLU A C 1
ATOM 906 O O . GLU A 1 113 ? -11.526 10.908 11.090 1.00 96.75 113 GLU A O 1
ATOM 911 N N . GLU A 1 114 ? -11.632 8.865 10.178 1.00 96.44 114 GLU A N 1
ATOM 912 C CA . GLU A 1 114 ? -10.719 8.216 11.123 1.00 96.44 114 GLU A CA 1
ATOM 913 C C . GLU A 1 114 ? -9.305 8.815 11.057 1.00 96.44 114 GLU A C 1
ATOM 915 O O . GLU A 1 114 ? -8.732 9.184 12.092 1.00 96.44 114 GLU A O 1
ATOM 920 N N . VAL A 1 115 ? -8.758 8.962 9.846 1.00 93.44 115 VAL A N 1
ATOM 921 C CA . VAL A 1 115 ? -7.425 9.538 9.619 1.00 93.44 115 VAL A CA 1
ATOM 922 C C . VAL A 1 115 ? -7.410 11.015 10.011 1.00 93.44 115 VAL A C 1
ATOM 924 O O . VAL A 1 115 ? -6.501 11.453 10.716 1.00 93.44 115 VAL A O 1
ATOM 927 N N . ALA A 1 116 ? -8.439 11.780 9.637 1.00 94.50 116 ALA A N 1
ATOM 928 C CA . ALA A 1 116 ? -8.553 13.192 9.988 1.00 94.50 116 ALA A CA 1
ATOM 929 C C . ALA A 1 116 ? -8.624 13.406 11.507 1.00 94.50 116 ALA A C 1
ATOM 931 O O . ALA A 1 116 ? -7.963 14.301 12.032 1.00 94.50 116 ALA A O 1
ATOM 932 N N . ARG A 1 117 ? -9.383 12.569 12.229 1.00 95.00 117 ARG A N 1
ATOM 933 C CA . ARG A 1 117 ? -9.469 12.626 13.696 1.00 95.00 117 ARG A CA 1
ATOM 934 C C . ARG A 1 117 ? -8.132 12.296 14.354 1.00 95.00 117 ARG A C 1
ATOM 936 O O . ARG A 1 117 ? -7.722 12.986 15.282 1.00 95.00 117 ARG A O 1
ATOM 943 N N . SER A 1 118 ? -7.443 11.276 13.848 1.00 93.25 118 SER A N 1
ATOM 944 C CA . SER A 1 118 ? -6.120 10.869 14.336 1.00 93.25 118 SER A CA 1
ATOM 945 C C . SER A 1 118 ? -5.043 11.931 14.087 1.00 93.25 118 SER A C 1
ATOM 947 O O . SER A 1 118 ? -4.084 12.023 14.848 1.00 93.25 118 SER A O 1
ATOM 949 N N . ALA A 1 119 ? -5.207 12.760 13.052 1.00 90.75 119 ALA A N 1
ATOM 950 C CA . ALA A 1 119 ? -4.263 13.812 12.679 1.00 90.75 119 ALA A CA 1
ATOM 951 C C . ALA A 1 119 ? -4.392 15.114 13.503 1.00 90.75 119 ALA A C 1
ATOM 953 O O . ALA A 1 119 ? -3.571 16.021 13.335 1.00 90.75 119 ALA A O 1
ATOM 954 N N . GLY A 1 120 ? -5.399 15.233 14.379 1.00 93.69 120 GLY A N 1
ATOM 955 C CA . GLY A 1 120 ? -5.603 16.410 15.230 1.00 93.69 120 GLY A CA 1
ATOM 956 C C . GLY A 1 120 ? -5.808 17.693 14.419 1.00 93.69 120 GLY A C 1
ATOM 957 O O . GLY A 1 120 ? -6.688 17.758 13.561 1.00 93.69 120 GLY A O 1
ATOM 958 N N . GLU A 1 121 ? -4.976 18.710 14.658 1.00 92.62 121 GLU A N 1
ATOM 959 C CA . GLU A 1 121 ? -5.041 20.018 13.980 1.00 92.62 121 GLU A CA 1
ATOM 960 C C . GLU A 1 121 ? -4.938 19.918 12.448 1.00 92.62 121 GLU A C 1
ATOM 962 O O . GLU A 1 121 ? -5.520 20.724 11.726 1.00 92.62 121 GLU A O 1
ATOM 967 N N . LYS A 1 122 ? -4.264 18.883 11.928 1.00 92.75 122 LYS A N 1
ATOM 968 C CA . LYS A 1 122 ? -4.138 18.636 10.481 1.00 92.75 122 LYS A CA 1
ATOM 969 C C . LYS A 1 122 ? -5.380 17.983 9.865 1.00 92.75 122 LYS A C 1
ATOM 971 O O . LYS A 1 122 ? -5.431 17.791 8.651 1.00 92.75 122 LYS A O 1
ATOM 976 N N . GLY A 1 123 ? -6.391 17.643 10.664 1.00 94.81 123 GLY A N 1
ATOM 977 C CA . GLY A 1 123 ? -7.588 16.943 10.202 1.00 94.81 123 GLY A CA 1
ATOM 978 C C . GLY A 1 123 ? -8.373 17.699 9.127 1.00 94.81 123 GLY A C 1
ATOM 979 O O . GLY A 1 123 ? -8.927 17.069 8.230 1.00 94.81 123 GLY A O 1
ATOM 980 N N . ALA A 1 124 ? -8.395 19.035 9.170 1.00 94.75 124 ALA A N 1
ATOM 981 C CA . ALA A 1 124 ? -9.026 19.849 8.127 1.00 94.75 124 ALA A CA 1
ATOM 982 C C . ALA A 1 124 ? -8.317 19.687 6.771 1.00 94.75 124 ALA A C 1
ATOM 984 O O . ALA A 1 124 ? -8.969 19.474 5.753 1.00 94.75 124 ALA A O 1
ATOM 985 N N . THR A 1 125 ? -6.981 19.697 6.770 1.00 95.00 125 THR A N 1
ATOM 986 C CA . THR A 1 125 ? -6.165 19.474 5.569 1.00 95.00 125 THR A CA 1
ATOM 987 C C . THR A 1 125 ? -6.363 18.071 5.003 1.00 95.00 125 THR A C 1
ATOM 989 O O . THR A 1 125 ? -6.490 17.919 3.795 1.00 95.00 125 THR A O 1
ATOM 992 N N . ILE A 1 126 ? -6.439 17.047 5.862 1.00 93.62 126 ILE A N 1
ATOM 993 C CA . ILE A 1 126 ? -6.706 15.666 5.429 1.00 93.62 126 ILE A CA 1
ATOM 994 C C . ILE A 1 126 ? -8.050 15.570 4.706 1.00 93.62 126 ILE A C 1
ATOM 996 O O . ILE A 1 126 ? -8.111 15.012 3.614 1.00 93.62 126 ILE A O 1
ATOM 1000 N N . ARG A 1 127 ? -9.116 16.139 5.282 1.00 94.81 127 ARG A N 1
ATOM 1001 C CA . ARG A 1 127 ? -10.433 16.150 4.628 1.00 94.81 127 ARG A CA 1
ATOM 1002 C C . ARG A 1 127 ? -10.365 16.829 3.272 1.00 94.81 127 ARG A C 1
ATOM 1004 O O . ARG A 1 127 ? -10.909 16.287 2.325 1.00 94.81 127 ARG A O 1
ATOM 1011 N N . GLU A 1 128 ? -9.689 17.972 3.188 1.00 95.62 128 GLU A N 1
ATOM 1012 C CA . GLU A 1 128 ? -9.561 18.723 1.940 1.00 95.62 128 GLU A CA 1
ATOM 1013 C C . GLU A 1 128 ? -8.824 17.925 0.856 1.00 95.62 128 GLU A C 1
ATOM 1015 O O . GLU A 1 128 ? -9.290 17.875 -0.278 1.00 95.62 128 GLU A O 1
ATOM 1020 N N . ILE A 1 129 ? -7.742 17.219 1.205 1.00 94.25 129 ILE A N 1
ATOM 1021 C CA . ILE A 1 129 ? -7.029 16.327 0.275 1.00 94.25 129 ILE A CA 1
ATOM 1022 C C . ILE A 1 129 ? -7.985 15.279 -0.310 1.00 94.25 129 ILE A C 1
ATOM 1024 O O . ILE A 1 129 ? -8.049 15.117 -1.527 1.00 94.25 129 ILE A O 1
ATOM 1028 N N . TYR A 1 130 ? -8.772 14.620 0.544 1.00 95.69 130 TYR A N 1
ATOM 1029 C CA . TYR A 1 130 ? -9.707 13.564 0.142 1.00 95.69 130 TYR A CA 1
ATOM 1030 C C . TYR A 1 130 ? -11.055 14.077 -0.399 1.00 95.69 130 TYR A C 1
ATOM 1032 O O . TYR A 1 130 ? -11.985 13.289 -0.581 1.00 95.69 130 TYR A O 1
ATOM 1040 N N . ARG A 1 131 ? -11.194 15.381 -0.682 1.00 94.25 131 ARG A N 1
ATOM 1041 C CA . ARG A 1 131 ? -12.301 15.890 -1.517 1.00 94.25 131 ARG A CA 1
ATOM 1042 C C . ARG A 1 131 ? -12.066 15.634 -2.995 1.00 94.25 131 ARG A C 1
ATOM 1044 O O . ARG A 1 131 ? -13.028 15.626 -3.757 1.00 94.25 131 ARG A O 1
ATOM 1051 N N . ARG A 1 132 ? -10.808 15.464 -3.400 1.00 95.69 132 ARG A N 1
ATOM 1052 C CA . ARG A 1 132 ? -10.469 15.124 -4.776 1.00 95.69 132 ARG A CA 1
ATOM 1053 C C . ARG A 1 132 ? -10.769 13.651 -5.030 1.00 95.69 132 ARG A C 1
ATOM 1055 O O . ARG A 1 132 ? -10.446 12.806 -4.197 1.00 95.69 132 ARG A O 1
ATOM 1062 N N . GLU A 1 133 ? -11.364 13.362 -6.181 1.00 93.94 133 GLU A N 1
ATOM 1063 C CA . GLU A 1 133 ? -11.759 11.995 -6.532 1.00 93.94 133 GLU A CA 1
ATOM 1064 C C . GLU A 1 133 ? -10.549 11.069 -6.680 1.00 93.94 133 GLU A C 1
ATOM 1066 O O . GLU A 1 133 ? -10.559 9.960 -6.165 1.00 93.94 133 GLU A O 1
ATOM 1071 N N . ASP A 1 134 ? -9.463 11.551 -7.283 1.00 94.88 134 ASP A N 1
ATOM 1072 C CA . ASP A 1 134 ? -8.233 10.774 -7.446 1.00 94.88 134 ASP A CA 1
ATOM 1073 C C . ASP A 1 134 ? -7.634 10.332 -6.102 1.00 94.88 134 ASP A C 1
ATOM 1075 O O . ASP A 1 134 ? -7.308 9.164 -5.920 1.00 94.88 134 ASP A O 1
ATOM 1079 N N . ALA A 1 135 ? -7.606 11.222 -5.108 1.00 94.56 135 ALA A N 1
ATOM 1080 C CA . ALA A 1 135 ? -7.162 10.872 -3.760 1.00 94.56 135 ALA A CA 1
ATOM 1081 C C . ALA A 1 135 ? -8.077 9.833 -3.078 1.00 94.56 135 ALA A C 1
ATOM 1083 O O . ALA A 1 135 ? -7.608 9.025 -2.271 1.00 94.56 135 ALA A O 1
ATOM 1084 N N . ARG A 1 136 ? -9.387 9.848 -3.369 1.00 95.69 136 ARG A N 1
ATOM 1085 C CA . ARG A 1 136 ? -10.338 8.848 -2.854 1.00 95.69 136 ARG A CA 1
ATOM 1086 C C . ARG A 1 136 ? -10.151 7.499 -3.540 1.00 95.69 136 ARG A C 1
ATOM 1088 O O . ARG A 1 136 ? -10.186 6.486 -2.848 1.00 95.69 136 ARG A O 1
ATOM 1095 N N . GLU A 1 137 ? -9.917 7.484 -4.850 1.00 95.56 137 GLU A N 1
ATOM 1096 C CA . GLU A 1 137 ? -9.625 6.264 -5.609 1.00 95.56 137 GLU A CA 1
ATOM 1097 C C . GLU A 1 137 ? -8.312 5.608 -5.174 1.00 95.56 137 GLU A C 1
ATOM 1099 O O . GLU A 1 137 ? -8.259 4.388 -4.993 1.00 95.56 137 GLU A O 1
ATOM 1104 N N . ASP A 1 138 ? -7.276 6.403 -4.905 1.00 93.00 138 ASP A N 1
ATOM 1105 C CA . ASP A 1 138 ? -6.012 5.903 -4.359 1.00 93.00 138 ASP A CA 1
ATOM 1106 C C . ASP A 1 138 ? -6.226 5.240 -2.990 1.00 93.00 138 ASP A C 1
ATOM 1108 O O . ASP A 1 138 ? -5.773 4.115 -2.744 1.00 93.00 138 ASP A O 1
ATOM 1112 N N . LEU A 1 139 ? -6.982 5.899 -2.101 1.00 95.44 139 LEU A N 1
ATOM 1113 C CA . LEU A 1 139 ? -7.341 5.333 -0.800 1.00 95.44 139 LEU A CA 1
ATOM 1114 C C . LEU A 1 139 ? -8.184 4.063 -0.953 1.00 95.44 139 LEU A C 1
ATOM 1116 O O . LEU A 1 139 ? -7.981 3.098 -0.214 1.00 95.44 139 LEU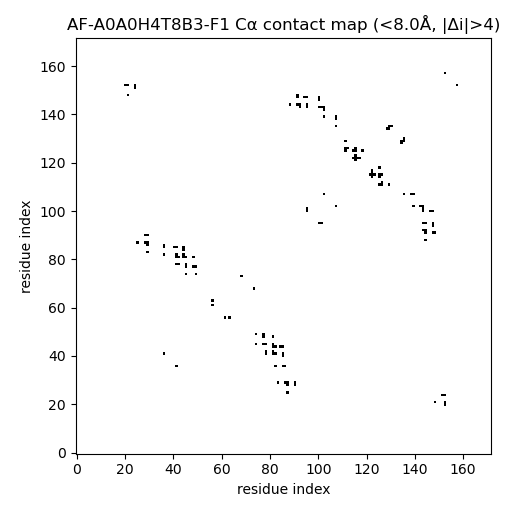 A O 1
ATOM 1120 N N . ARG A 1 140 ? -9.107 4.035 -1.919 1.00 96.62 140 ARG A N 1
ATOM 1121 C CA . ARG A 1 140 ? -9.943 2.866 -2.203 1.00 96.62 140 ARG A CA 1
ATOM 1122 C C . ARG A 1 140 ? -9.103 1.686 -2.643 1.00 96.62 140 ARG A C 1
ATOM 1124 O O . ARG A 1 140 ? -9.242 0.609 -2.068 1.00 96.62 140 ARG A O 1
ATOM 1131 N N . SER A 1 141 ? -8.189 1.904 -3.578 1.00 94.88 141 SER A N 1
ATOM 1132 C CA . SER A 1 141 ? -7.255 0.888 -4.065 1.00 94.88 141 SER A CA 1
ATOM 1133 C C . SER A 1 141 ? -6.403 0.330 -2.924 1.00 94.88 141 SER A C 1
ATOM 1135 O O . SER A 1 141 ? -6.286 -0.887 -2.769 1.00 94.88 141 SER A O 1
ATOM 1137 N N . GLN A 1 142 ? -5.899 1.201 -2.042 1.00 94.25 142 GLN A N 1
ATOM 1138 C CA . GLN A 1 142 ? -5.168 0.778 -0.848 1.00 94.25 142 GLN A CA 1
ATOM 1139 C C . GLN A 1 142 ? -6.037 -0.068 0.099 1.00 94.25 142 GLN A C 1
ATOM 1141 O O . GLN A 1 142 ? -5.602 -1.115 0.581 1.00 94.25 142 GLN A O 1
ATOM 1146 N N . MET A 1 143 ? -7.276 0.351 0.355 1.00 96.88 143 MET A N 1
ATOM 1147 C CA . MET A 1 143 ? -8.194 -0.376 1.235 1.00 96.88 143 MET A CA 1
ATOM 1148 C C . MET A 1 143 ? -8.633 -1.725 0.645 1.00 96.88 143 MET A C 1
ATOM 1150 O O . MET A 1 143 ? -8.758 -2.697 1.394 1.00 96.88 143 MET A O 1
ATOM 1154 N N . VAL A 1 144 ? -8.836 -1.814 -0.674 1.00 96.88 144 VAL A N 1
ATOM 1155 C CA . VAL A 1 144 ? -9.110 -3.076 -1.385 1.00 96.88 144 VAL A CA 1
ATOM 1156 C C . VAL A 1 144 ? -7.919 -4.018 -1.246 1.00 96.88 144 VAL A C 1
ATOM 1158 O O . VAL A 1 144 ? -8.101 -5.186 -0.896 1.00 96.88 144 VAL A O 1
ATOM 1161 N N . PHE A 1 145 ? -6.702 -3.515 -1.459 1.00 94.25 145 PHE A N 1
ATOM 1162 C CA . PHE A 1 145 ? -5.475 -4.293 -1.314 1.00 94.25 145 PHE A CA 1
ATOM 1163 C C . PHE A 1 145 ? -5.347 -4.875 0.102 1.00 94.25 145 PHE A C 1
ATOM 1165 O O . PHE A 1 145 ? -5.195 -6.088 0.274 1.00 94.25 145 PHE A O 1
ATOM 1172 N N . ASP A 1 146 ? -5.507 -4.036 1.128 1.00 93.25 146 ASP A N 1
ATOM 1173 C CA . ASP A 1 146 ? -5.444 -4.460 2.529 1.00 93.25 146 ASP A CA 1
ATOM 1174 C C . ASP A 1 146 ? -6.543 -5.473 2.880 1.00 93.25 146 ASP A C 1
ATOM 1176 O O . ASP A 1 146 ? -6.273 -6.493 3.525 1.00 93.25 146 ASP A O 1
ATOM 1180 N N . ARG A 1 147 ? -7.782 -5.237 2.429 1.00 95.00 147 ARG A N 1
ATOM 1181 C CA . ARG A 1 147 ? -8.909 -6.161 2.635 1.00 95.00 147 ARG A CA 1
ATOM 1182 C C . ARG A 1 147 ? -8.655 -7.510 1.979 1.00 95.00 147 ARG A C 1
ATOM 1184 O O . ARG A 1 147 ? -8.945 -8.539 2.586 1.00 95.00 147 ARG A O 1
ATOM 1191 N N . THR A 1 148 ? -8.085 -7.508 0.782 1.00 94.56 148 THR A N 1
ATOM 1192 C CA . THR A 1 148 ? -7.758 -8.726 0.038 1.00 94.56 148 THR A CA 1
ATOM 1193 C C . THR A 1 148 ? -6.670 -9.525 0.742 1.00 94.56 148 THR A C 1
ATOM 1195 O O . THR A 1 148 ? -6.803 -10.736 0.896 1.00 94.56 148 THR A O 1
ATOM 1198 N N . LEU A 1 149 ? -5.642 -8.869 1.286 1.00 91.56 149 LEU A N 1
ATOM 1199 C CA . LEU A 1 149 ? -4.643 -9.547 2.113 1.00 91.56 149 LEU A CA 1
ATOM 1200 C C . LEU A 1 149 ? -5.242 -10.162 3.379 1.00 91.56 149 LEU A C 1
ATOM 1202 O O . LEU A 1 149 ? -4.905 -11.291 3.731 1.00 91.56 149 LEU A O 1
ATOM 1206 N N . VAL A 1 150 ? -6.142 -9.451 4.060 1.00 90.88 150 VAL A N 1
ATOM 1207 C CA . VAL A 1 150 ? -6.842 -9.985 5.239 1.00 90.88 150 VAL A CA 1
ATOM 1208 C C . VAL A 1 150 ? -7.741 -11.164 4.860 1.00 90.88 150 VAL A C 1
ATOM 1210 O O . VAL A 1 150 ? -7.786 -12.157 5.585 1.00 90.88 150 VAL A O 1
ATOM 1213 N N . PHE A 1 151 ? -8.437 -11.083 3.726 1.00 91.94 151 PHE A N 1
ATOM 1214 C CA . PHE A 1 151 ? -9.226 -12.187 3.188 1.00 91.94 151 PHE A CA 1
ATOM 1215 C C . PHE A 1 151 ? -8.346 -13.414 2.928 1.00 91.94 151 PHE A C 1
ATOM 1217 O O . PHE A 1 151 ? -8.663 -14.504 3.404 1.00 91.94 151 PHE A O 1
ATOM 1224 N N . LEU A 1 152 ? -7.206 -13.229 2.261 1.00 89.31 152 LEU A N 1
ATOM 1225 C CA . LEU A 1 152 ? -6.247 -14.295 1.988 1.00 89.31 152 LEU A CA 1
ATOM 1226 C C . LEU A 1 152 ? -5.667 -14.890 3.271 1.00 89.31 152 LEU A C 1
ATOM 1228 O O . LEU A 1 152 ? -5.572 -16.103 3.368 1.00 89.31 152 LEU A O 1
ATOM 1232 N N . LEU A 1 153 ? -5.336 -14.078 4.278 1.00 86.19 153 LEU A N 1
ATOM 1233 C CA . LEU A 1 153 ? -4.857 -14.565 5.579 1.00 86.19 153 LEU A CA 1
ATOM 1234 C C . LEU A 1 153 ? -5.873 -15.473 6.276 1.00 86.19 153 LEU A C 1
ATOM 1236 O O . LEU A 1 153 ? -5.485 -16.479 6.862 1.00 86.19 153 LEU A O 1
ATOM 1240 N N . LYS A 1 154 ? -7.163 -15.128 6.205 1.00 84.94 154 LYS A N 1
ATOM 1241 C CA . LYS A 1 154 ? -8.243 -15.908 6.828 1.00 84.94 154 LYS A CA 1
ATOM 1242 C C . LYS A 1 154 ? -8.503 -17.242 6.127 1.00 84.94 154 LYS A C 1
ATOM 1244 O O . LYS A 1 154 ? -8.926 -18.186 6.785 1.00 84.94 154 LYS A O 1
ATOM 1249 N N . HIS A 1 155 ? -8.273 -17.309 4.817 1.00 81.50 155 HIS A N 1
ATOM 1250 C CA . HIS A 1 155 ? -8.510 -18.510 4.006 1.00 81.50 155 HIS A CA 1
ATOM 1251 C C . HIS A 1 155 ? -7.231 -19.301 3.707 1.00 81.50 155 HIS A C 1
ATOM 1253 O O . HIS A 1 155 ? -7.295 -20.439 3.243 1.00 81.50 155 HIS A O 1
ATOM 1259 N N . ALA A 1 156 ? -6.059 -18.728 3.981 1.00 73.88 156 ALA A N 1
ATOM 1260 C CA . ALA A 1 156 ? -4.797 -19.433 3.906 1.00 73.88 156 ALA A CA 1
ATOM 1261 C C . ALA A 1 156 ? -4.764 -20.522 4.979 1.00 73.88 156 ALA A C 1
ATOM 1263 O O . ALA A 1 156 ? -5.134 -20.308 6.132 1.00 73.88 156 ALA A O 1
ATOM 1264 N N . ASN A 1 157 ? -4.261 -21.697 4.608 1.00 61.53 157 ASN A N 1
ATOM 1265 C CA . ASN A 1 157 ? -3.995 -22.767 5.559 1.00 61.53 157 ASN A CA 1
ATOM 1266 C C . ASN A 1 157 ? -2.747 -22.393 6.386 1.00 61.53 157 ASN A C 1
ATOM 1268 O O . ASN A 1 157 ? -1.626 -22.822 6.092 1.00 61.53 157 ASN A O 1
ATOM 1272 N N . VAL A 1 158 ? -2.921 -21.490 7.356 1.00 54.53 158 VAL A N 1
ATOM 1273 C CA . VAL A 1 158 ? -1.849 -20.985 8.218 1.00 54.53 158 VAL A CA 1
ATOM 1274 C C . VAL A 1 158 ? -1.478 -22.085 9.207 1.00 54.53 158 VAL A C 1
ATOM 1276 O O . VAL A 1 158 ? -2.095 -22.246 10.255 1.00 54.53 158 VAL A O 1
ATOM 1279 N N . LYS A 1 159 ? -0.434 -22.855 8.888 1.00 47.22 159 LYS A N 1
ATOM 1280 C CA . LYS A 1 159 ? 0.269 -23.638 9.908 1.00 47.22 159 LYS A CA 1
ATOM 1281 C C . LYS A 1 159 ? 1.024 -22.658 10.803 1.00 47.22 159 LYS A C 1
ATOM 1283 O O . LYS A 1 159 ? 2.090 -22.173 10.418 1.00 47.22 159 LYS A O 1
ATOM 1288 N N . GLU A 1 160 ? 0.462 -22.355 11.969 1.00 39.66 160 GLU A N 1
ATOM 1289 C CA . GLU A 1 160 ? 1.178 -21.667 13.041 1.00 39.66 160 GLU A CA 1
ATOM 1290 C C . GLU A 1 160 ? 2.421 -22.491 13.398 1.00 39.66 160 GLU A C 1
ATOM 1292 O O . GLU A 1 160 ? 2.342 -23.574 13.974 1.00 39.66 160 GLU A O 1
ATOM 1297 N N . MET A 1 161 ? 3.593 -22.000 13.003 1.00 36.34 161 MET A N 1
ATOM 1298 C CA . MET A 1 161 ? 4.846 -22.430 13.606 1.00 36.34 161 MET A CA 1
ATOM 1299 C C . MET A 1 161 ? 5.148 -21.419 14.699 1.00 36.34 161 MET A C 1
ATOM 1301 O O . MET A 1 161 ? 5.219 -20.221 14.417 1.00 36.34 161 MET A O 1
ATOM 1305 N N . ALA A 1 162 ? 5.263 -21.910 15.935 1.00 35.50 162 ALA A N 1
ATOM 1306 C CA . ALA A 1 162 ? 5.631 -21.112 17.095 1.00 35.50 162 ALA A CA 1
ATOM 1307 C C . ALA A 1 162 ? 6.826 -20.199 16.760 1.00 35.50 162 ALA A C 1
ATOM 1309 O O . ALA A 1 162 ? 7.707 -20.617 15.996 1.00 35.50 162 ALA A O 1
ATOM 1310 N N . PRO A 1 163 ? 6.863 -18.962 17.292 1.00 37.28 163 PRO A N 1
ATOM 1311 C CA . PRO A 1 163 ? 7.948 -18.038 17.004 1.00 37.28 163 PRO A CA 1
ATOM 1312 C C . PRO A 1 163 ? 9.286 -18.722 17.317 1.00 37.28 163 PRO A C 1
ATOM 1314 O O . PRO A 1 163 ? 9.385 -19.387 18.354 1.00 37.28 163 PRO A O 1
ATOM 1317 N N . PRO A 1 164 ? 10.310 -18.591 16.454 1.00 39.12 164 PRO A N 1
ATOM 1318 C CA . PRO A 1 164 ? 11.653 -19.004 16.811 1.00 39.12 164 PRO A CA 1
ATOM 1319 C C . PRO A 1 164 ? 12.093 -18.074 17.938 1.00 39.12 164 PRO A C 1
ATOM 1321 O O . PRO A 1 164 ? 12.522 -16.947 17.715 1.00 39.12 164 PRO A O 1
ATOM 1324 N N . ILE A 1 165 ? 11.896 -18.523 19.174 1.00 44.62 165 ILE A N 1
ATOM 1325 C CA . ILE A 1 165 ? 12.571 -17.942 20.321 1.00 44.62 165 ILE A CA 1
ATOM 1326 C C . ILE A 1 165 ? 14.045 -18.194 20.030 1.00 44.62 165 ILE A C 1
ATOM 1328 O O . ILE A 1 165 ? 14.450 -19.354 19.927 1.00 44.62 165 ILE A O 1
ATOM 1332 N N . ASP A 1 166 ? 14.807 -17.123 19.811 1.00 43.59 166 ASP A N 1
ATOM 1333 C CA . ASP A 1 166 ? 16.255 -17.164 19.663 1.00 43.59 166 ASP A CA 1
ATOM 1334 C C . ASP A 1 166 ? 16.857 -17.947 20.837 1.00 43.59 166 ASP A C 1
ATOM 1336 O O . ASP A 1 166 ? 17.123 -17.421 21.916 1.00 43.59 166 ASP A O 1
ATOM 1340 N N . ALA A 1 167 ? 17.085 -19.241 20.623 1.00 36.88 167 ALA A N 1
ATOM 1341 C CA . ALA A 1 167 ? 17.896 -20.084 21.479 1.00 36.88 167 ALA A CA 1
ATOM 1342 C C . ALA A 1 167 ? 19.369 -19.764 21.189 1.00 36.88 167 ALA A C 1
ATOM 1344 O O . ALA A 1 167 ? 20.118 -20.576 20.650 1.00 36.88 167 ALA A O 1
ATOM 1345 N N . LYS A 1 168 ? 19.776 -18.535 21.515 1.00 39.50 168 LYS A N 1
ATOM 1346 C CA . LYS A 1 168 ? 21.174 -18.100 21.539 1.00 39.50 168 LYS A CA 1
ATOM 1347 C C . LYS A 1 168 ? 21.555 -17.528 22.902 1.00 39.50 168 LYS A C 1
ATOM 1349 O O . LYS A 1 168 ? 22.263 -16.543 22.987 1.00 39.50 168 LYS A O 1
ATOM 1354 N N . GLU A 1 169 ? 21.183 -18.222 23.972 1.00 43.44 169 GLU A N 1
ATOM 1355 C CA . GLU A 1 169 ? 21.929 -18.166 25.232 1.00 43.44 169 GLU A CA 1
ATOM 1356 C C . GLU A 1 169 ? 21.985 -19.561 25.856 1.00 43.44 169 GLU A C 1
ATOM 1358 O O . GLU A 1 169 ? 21.048 -20.008 26.512 1.00 43.44 169 GLU A O 1
ATOM 1363 N N . LYS A 1 170 ? 23.087 -20.268 25.581 1.00 36.38 170 LYS A N 1
ATOM 1364 C CA . LYS A 1 170 ? 23.854 -21.112 26.520 1.00 36.38 170 LYS A CA 1
ATOM 1365 C C . LYS A 1 170 ? 24.864 -21.954 25.746 1.00 36.38 170 LYS A C 1
ATOM 1367 O O . LYS A 1 170 ? 24.619 -23.122 25.471 1.00 36.38 170 LYS A O 1
ATOM 1372 N N . LYS A 1 171 ? 26.007 -21.348 25.424 1.00 35.22 171 LYS A N 1
ATOM 1373 C CA . LYS A 1 171 ? 27.325 -22.003 25.362 1.00 35.22 171 LYS A CA 1
ATOM 1374 C C . LYS A 1 171 ? 28.404 -20.925 25.500 1.00 35.22 171 LYS A C 1
ATOM 1376 O O . LYS A 1 171 ? 28.890 -20.419 24.497 1.00 35.22 171 LYS A O 1
ATOM 1381 N N . SER A 1 172 ? 28.725 -20.536 26.729 1.00 36.50 172 SER A N 1
ATOM 1382 C CA . SER A 1 172 ? 30.011 -20.842 27.368 1.00 36.50 172 SER A CA 1
ATOM 1383 C C . SER A 1 172 ? 30.047 -20.287 28.785 1.00 36.50 172 SER A C 1
ATOM 1385 O O . SER A 1 172 ? 29.285 -19.336 29.058 1.00 36.50 172 SER A O 1
#